Protein AF-0000000075733541 (afdb_homodimer)

Nearest PDB structures (foldseek):
  8wiw-assembly1_0  TM=8.846E-01  e=1.152E-06  Salmonella enterica subsp. enterica serovar Typhimurium str. LT2
  8uox-assembly1_E6  TM=8.821E-01  e=1.223E-06  Salmonella enterica subsp. enterica serovar Typhimurium
  1o6a-assembly1_A  TM=8.443E-01  e=2.843E-06  Thermotoga maritima
  1o6a-assembly1_B  TM=8.486E-01  e=3.405E-06  Thermotoga maritima
  3uep-assembly1_B  TM=8.310E-01  e=3.565E-05  Yersinia pseudotuberculosis

InterPro domains:
  IPR001172 Flagellar motor switch FliN/Type III secretion HrcQb [PR00956] (3-19)
  IPR001172 Flagellar motor switch FliN/Type III secretion HrcQb [PR00956] (20-36)
  IPR001172 Flagellar motor switch FliN/Type III secretion HrcQb [PR00956] (36-49)
  IPR001172 Flagellar motor switch FliN/Type III secretion HrcQb [PR00956] (49-64)
  IPR001543 Flagellar motor switch protein FliN-like, C-terminal domain [PF01052] (4-73)
  IPR036429 SpoA-like superfamily [G3DSA:2.30.330.10] (1-75)
  IPR036429 SpoA-like superfamily [SSF101801] (3-77)

Sequence (160 aa):
MPTLDKVSVDLMVVLGTTSMPIHQVLRLSRGAIIELDATEADEVKILANNMPIASGMVLVDRNRIAVEVKQMLPRSPDRRMPTLDKVSVDLMVVLGTTSMPIHQVLRLSRGAIIELDATEADEVKILANNMPIASGMVLVDRNRIAVEVKQMLPRSPDRR

Secondary structure (DSSP, 8-state):
---GGG-EEEEEEEEEEEEEEHHHHTT--TT-EEE-S--TTSPEEEEETTEEEEEEEEEEETTEEEEEEEEEPP------/---GGG-EEEEEEEEEEEEEEHHHHTT--TT-EEE-S--TTSPEEEEETTEEEEEEEEEEETTEEEEEEEEEPP------

Solvent-accessible surface area (backbone atoms only — not comparable to full-atom values): 8877 Å² total; per-residue (Å²): 123,86,51,66,77,69,38,67,39,48,35,37,33,32,62,31,38,38,74,39,39,41,66,59,60,74,62,60,43,65,69,38,74,47,70,37,70,36,37,81,84,53,64,26,40,31,21,49,77,87,34,77,44,30,30,22,44,84,39,81,53,102,64,37,35,31,31,34,30,63,40,72,46,78,75,72,74,73,87,115,124,84,51,68,76,69,39,65,39,48,34,38,36,32,60,30,38,39,72,41,38,41,67,59,60,73,62,60,43,67,70,38,75,46,71,38,70,34,39,80,84,52,63,27,40,31,21,50,76,86,35,77,43,29,31,22,43,84,40,78,54,96,70,36,34,31,32,34,30,63,40,72,46,76,76,73,74,71,85,113

Radius of gyration: 16.92 Å; Cα contacts (8 Å, |Δi|>4): 351; chains: 2; bounding box: 42×42×33 Å

Foldseek 3Di:
DPDPVPDDWDKDKAQFDDDDDPVVVVPDDPPDDDDGPDDLPDWIFMATVNHTFFTWHWDDDPHDIDTDTDGTDDDPPPPD/DPDPVPDDWDKDKAQFDDDDDPVVVVPDDPPDDDDGPDDLPDWIFMATVNHTFFTWHWDDDDPDIDTDTDGTDDDPPPPD

Structure (mmCIF, N/CA/C/O backbone):
data_AF-0000000075733541-model_v1
#
loop_
_entity.id
_entity.ty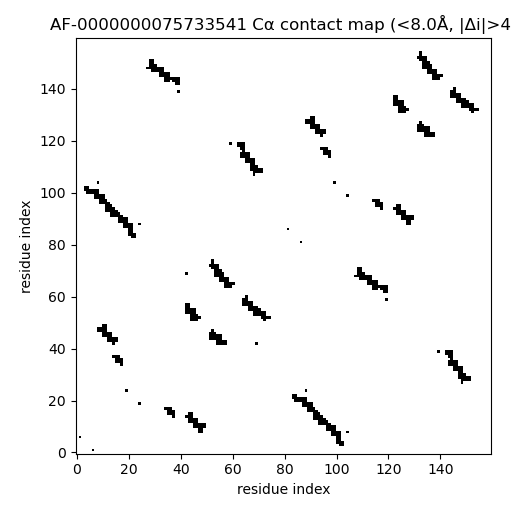pe
_entity.pdbx_description
1 polymer 'FliM/FliN family flagellar motor switch protein'
#
loop_
_atom_site.group_PDB
_atom_site.id
_atom_site.type_symbol
_atom_site.label_atom_id
_atom_site.label_alt_id
_atom_site.label_comp_id
_atom_site.label_asym_id
_atom_site.label_entity_id
_atom_site.label_seq_id
_atom_site.pdbx_PDB_ins_code
_atom_site.Cartn_x
_atom_site.Cartn_y
_atom_site.Cartn_z
_atom_site.occupancy
_atom_site.B_iso_or_equiv
_atom_site.auth_seq_id
_atom_site.auth_comp_id
_atom_site.auth_asym_id
_atom_site.auth_atom_id
_atom_site.pdbx_PDB_model_num
ATOM 1 N N . MET A 1 1 ? -21.906 -19.297 -15.953 1 53.12 1 MET A N 1
ATOM 2 C CA . MET A 1 1 ? -21.438 -19.031 -14.594 1 53.12 1 MET A CA 1
ATOM 3 C C . MET A 1 1 ? -19.922 -18.812 -14.578 1 53.12 1 MET A C 1
ATOM 5 O O . MET A 1 1 ? -19.156 -19.641 -15.078 1 53.12 1 MET A O 1
ATOM 9 N N . PRO A 1 2 ? -19.5 -17.578 -14.344 1 61.38 2 PRO A N 1
ATOM 10 C CA . PRO A 1 2 ? -18.031 -17.516 -14.398 1 61.38 2 PRO A CA 1
ATOM 11 C C . PRO A 1 2 ? -17.359 -18.516 -13.469 1 61.38 2 PRO A C 1
ATOM 13 O O . PRO A 1 2 ? -17.812 -18.719 -12.336 1 61.38 2 PRO A O 1
ATOM 16 N N . THR A 1 3 ? -16.75 -19.484 -14.023 1 70.62 3 THR A N 1
ATOM 17 C CA . THR A 1 3 ? -15.992 -20.422 -13.195 1 70.62 3 THR A CA 1
ATOM 18 C C . THR A 1 3 ? -14.992 -19.672 -12.312 1 70.62 3 THR A C 1
ATOM 20 O O . THR A 1 3 ? -14.547 -18.578 -12.656 1 70.62 3 THR A O 1
ATOM 23 N N . LEU A 1 4 ? -14.977 -20 -11.016 1 69.31 4 LEU A N 1
ATOM 24 C CA . LEU A 1 4 ? -14.07 -19.453 -10.008 1 69.31 4 LEU A CA 1
ATOM 25 C C . LEU A 1 4 ? -12.719 -19.109 -10.625 1 69.31 4 LEU A C 1
ATOM 27 O O . LEU A 1 4 ? -12.055 -18.172 -10.18 1 69.31 4 LEU A O 1
ATOM 31 N N . ASP A 1 5 ? -12.5 -19.844 -11.742 1 73 5 ASP A N 1
ATOM 32 C CA . ASP A 1 5 ? -11.188 -19.703 -12.375 1 73 5 ASP A CA 1
ATOM 33 C C . ASP A 1 5 ? -11.086 -18.375 -13.133 1 73 5 ASP A C 1
ATOM 35 O O . ASP A 1 5 ? -10 -17.969 -13.539 1 73 5 ASP A O 1
ATOM 39 N N . LYS A 1 6 ? -12.273 -17.703 -13.172 1 84.19 6 LYS A N 1
ATOM 40 C CA . LYS A 1 6 ? -12.273 -16.453 -13.938 1 84.19 6 LYS A CA 1
ATOM 41 C C . LYS A 1 6 ? -12.281 -15.25 -13.008 1 84.19 6 LYS A C 1
ATOM 43 O O . LYS A 1 6 ? -12.188 -14.109 -13.461 1 84.19 6 LYS A O 1
ATOM 48 N N . VAL A 1 7 ? -12.375 -15.688 -11.734 1 92.88 7 VAL A N 1
ATOM 49 C CA . VAL A 1 7 ? -12.453 -14.594 -10.766 1 92.88 7 VAL A CA 1
ATOM 50 C C . VAL A 1 7 ? -11.047 -14.078 -10.461 1 92.88 7 VAL A C 1
ATOM 52 O O . VAL A 1 7 ? -10.141 -14.859 -10.164 1 92.88 7 VAL A O 1
ATOM 55 N N . SER A 1 8 ? -10.852 -12.805 -10.68 1 95.94 8 SER A N 1
ATOM 56 C CA . SER A 1 8 ? -9.57 -12.195 -10.344 1 95.94 8 SER A CA 1
ATOM 57 C C . SER A 1 8 ? -9.641 -11.469 -9 1 95.94 8 SER A C 1
ATOM 59 O O . SER A 1 8 ? -10.672 -10.891 -8.656 1 95.94 8 SER A O 1
ATOM 61 N N . VAL A 1 9 ? -8.633 -11.555 -8.273 1 96.5 9 VAL A N 1
ATOM 62 C CA . VAL A 1 9 ? -8.516 -10.883 -6.988 1 96.5 9 VAL A CA 1
ATOM 63 C C . VAL A 1 9 ? -7.535 -9.711 -7.105 1 96.5 9 VAL A C 1
ATOM 65 O O . VAL A 1 9 ? -6.457 -9.859 -7.684 1 96.5 9 VAL A O 1
ATOM 68 N N . ASP A 1 10 ? -7.883 -8.586 -6.641 1 96.75 10 ASP A N 1
ATOM 69 C CA . ASP A 1 10 ? -6.992 -7.434 -6.637 1 96.75 10 ASP A CA 1
ATOM 70 C C . ASP A 1 10 ? -6.082 -7.445 -5.41 1 96.75 10 ASP A C 1
ATOM 72 O O . ASP A 1 10 ? -6.562 -7.441 -4.277 1 96.75 10 ASP A O 1
ATOM 76 N N . LEU A 1 11 ? -4.805 -7.496 -5.73 1 97.69 11 LEU A N 1
ATOM 77 C CA . LEU A 1 11 ? -3.838 -7.445 -4.641 1 97.69 11 LEU A CA 1
ATOM 78 C C . LEU A 1 11 ? -3.213 -6.059 -4.535 1 97.69 11 LEU A C 1
ATOM 80 O O . LEU A 1 11 ? -2.916 -5.426 -5.551 1 97.69 11 LEU A O 1
ATOM 84 N N . MET A 1 12 ? -2.971 -5.625 -3.303 1 97.19 12 MET A N 1
ATOM 85 C CA . MET A 1 12 ? -2.258 -4.387 -3.012 1 97.19 12 MET A CA 1
ATOM 86 C C . MET A 1 12 ? -1.132 -4.625 -2.012 1 97.19 12 MET A C 1
ATOM 88 O O . MET A 1 12 ? -1.328 -5.305 -1.001 1 97.19 12 MET A O 1
ATOM 92 N N . VAL A 1 13 ? 0.005 -4.094 -2.357 1 97.75 13 VAL A N 1
ATOM 93 C CA . VAL A 1 13 ? 1.116 -4.152 -1.414 1 97.75 13 VAL A CA 1
ATOM 94 C C . VAL A 1 13 ? 1.307 -2.787 -0.756 1 97.75 13 VAL A C 1
ATOM 96 O O . VAL A 1 13 ? 1.622 -1.804 -1.431 1 97.75 13 VAL A O 1
ATOM 99 N N . VAL A 1 14 ? 1.071 -2.768 0.563 1 97.44 14 VAL A N 1
ATOM 100 C CA . VAL A 1 14 ? 1.07 -1.527 1.331 1 97.44 14 VAL A CA 1
ATOM 101 C C . VAL A 1 14 ? 2.383 -1.394 2.1 1 97.44 14 VAL A C 1
ATOM 103 O O . VAL A 1 14 ? 2.715 -2.248 2.926 1 97.44 14 VAL A O 1
ATOM 106 N N . LEU A 1 15 ? 3.123 -0.389 1.837 1 95.88 15 LEU A N 1
ATOM 107 C CA . LEU A 1 15 ? 4.414 -0.132 2.469 1 95.88 15 LEU A CA 1
ATOM 108 C C . LEU A 1 15 ? 4.234 0.274 3.928 1 95.88 15 LEU A C 1
ATOM 110 O O . LEU A 1 15 ? 5 -0.149 4.793 1 95.88 15 LEU A O 1
ATOM 114 N N . GLY A 1 16 ? 3.172 1.14 4.055 1 95.75 16 GLY A N 1
ATOM 115 C CA . GLY A 1 16 ? 2.893 1.615 5.402 1 95.75 16 GLY A CA 1
ATOM 116 C C . GLY A 1 16 ? 1.611 2.42 5.496 1 95.75 16 GLY A C 1
ATOM 117 O O . GLY A 1 16 ? 1.021 2.781 4.477 1 95.75 16 GLY A O 1
ATOM 118 N N . THR A 1 17 ? 1.25 2.584 6.766 1 95.38 17 THR A N 1
ATOM 119 C CA . THR A 1 17 ? 0.046 3.357 7.051 1 95.38 17 THR A CA 1
ATOM 120 C C . THR A 1 17 ? 0.313 4.395 8.141 1 95.38 17 THR A C 1
ATOM 122 O O . THR A 1 17 ? 1.323 4.316 8.836 1 95.38 17 THR A O 1
ATOM 125 N N . THR A 1 18 ? -0.443 5.406 8.094 1 96.75 18 THR A N 1
ATOM 126 C CA . THR A 1 18 ? -0.452 6.387 9.18 1 96.75 18 THR A CA 1
ATOM 127 C C . THR A 1 18 ? -1.838 7.008 9.328 1 96.75 18 THR A C 1
ATOM 129 O O . THR A 1 18 ? -2.721 6.785 8.5 1 96.75 18 THR A O 1
ATOM 132 N N . SER A 1 19 ? -2.051 7.66 10.453 1 96.31 19 SER A N 1
ATOM 133 C CA . SER A 1 19 ? -3.264 8.43 10.703 1 96.31 19 SER A CA 1
ATOM 134 C C . SER A 1 19 ? -2.943 9.906 10.93 1 96.31 19 SER A C 1
ATOM 136 O O . SER A 1 19 ? -1.965 10.234 11.602 1 96.31 19 SER A O 1
ATOM 138 N N . MET A 1 20 ? -3.711 10.602 10.273 1 94.12 20 MET A N 1
ATOM 139 C CA . MET A 1 20 ? -3.49 12.039 10.383 1 94.12 20 MET A CA 1
ATOM 140 C C . MET A 1 20 ? -4.812 12.781 10.539 1 94.12 20 MET A C 1
ATOM 142 O O . MET A 1 20 ? -5.836 12.359 9.992 1 94.12 20 MET A O 1
ATOM 146 N N . PRO A 1 21 ? -4.781 13.867 11.25 1 94.75 21 PRO A N 1
ATOM 147 C CA . PRO A 1 21 ? -5.996 14.688 11.328 1 94.75 21 PRO A CA 1
ATOM 148 C C . PRO A 1 21 ? -6.449 15.203 9.969 1 94.75 21 PRO A C 1
ATOM 150 O O . PRO A 1 21 ? -5.617 15.523 9.117 1 94.75 21 PRO A O 1
ATOM 153 N N . ILE A 1 22 ? -7.723 15.297 9.898 1 94.31 22 ILE A N 1
ATOM 154 C CA . ILE A 1 22 ? -8.305 15.648 8.609 1 94.31 22 ILE A CA 1
ATOM 155 C C . ILE A 1 22 ? -7.781 17.016 8.164 1 94.31 22 ILE A C 1
ATOM 157 O O . ILE A 1 22 ? -7.574 17.25 6.969 1 94.31 22 ILE A O 1
ATOM 161 N N . HIS A 1 23 ? -7.52 17.875 9.047 1 93.5 23 HIS A N 1
ATOM 162 C CA . HIS A 1 23 ? -7.07 19.219 8.656 1 93.5 23 HIS A CA 1
ATOM 163 C C . HIS A 1 23 ? -5.66 19.172 8.078 1 93.5 23 HIS A C 1
ATOM 165 O O . HIS A 1 23 ? -5.289 20.031 7.277 1 93.5 23 HIS A O 1
ATOM 171 N N . GLN A 1 24 ? -4.836 18.219 8.516 1 94.44 24 GLN A N 1
ATOM 172 C CA . GLN A 1 24 ? -3.508 18.031 7.934 1 94.44 24 GLN A CA 1
ATOM 173 C C . GLN A 1 24 ? -3.594 17.438 6.535 1 94.44 24 GLN A C 1
ATOM 175 O O . GLN A 1 24 ? -2.846 17.828 5.637 1 94.44 24 GLN A O 1
ATOM 180 N N . VAL A 1 25 ? -4.562 16.562 6.359 1 95.56 25 VAL A N 1
ATOM 181 C CA . VAL A 1 25 ? -4.746 15.93 5.059 1 95.56 25 VAL A CA 1
ATOM 182 C C . VAL A 1 25 ? -5.141 16.984 4.023 1 95.56 25 VAL A C 1
ATOM 184 O O . VAL A 1 25 ? -4.656 16.953 2.889 1 95.56 25 VAL A O 1
ATOM 187 N N . LEU A 1 26 ? -5.984 17.969 4.445 1 94.06 26 LEU A N 1
ATOM 188 C CA . LEU A 1 26 ? -6.488 19.016 3.555 1 94.06 26 LEU A CA 1
ATOM 189 C C . LEU A 1 26 ? -5.363 19.953 3.119 1 94.06 26 LEU A C 1
ATOM 191 O O . LEU A 1 26 ? -5.5 20.672 2.131 1 94.06 26 LEU A O 1
ATOM 195 N N . ARG A 1 27 ? -4.262 19.859 3.859 1 95.38 27 ARG A N 1
ATOM 196 C CA . ARG A 1 27 ? -3.162 20.781 3.574 1 95.38 27 ARG A CA 1
ATOM 197 C C . ARG A 1 27 ? -2.062 20.094 2.779 1 95.38 27 ARG A C 1
ATOM 199 O O . ARG A 1 27 ? -1.074 20.719 2.396 1 95.38 27 ARG A O 1
ATOM 206 N N . LEU A 1 28 ? -2.281 18.844 2.553 1 96.62 28 LEU A N 1
ATOM 207 C CA . LEU A 1 28 ? -1.27 18.141 1.777 1 96.62 28 LEU A CA 1
ATOM 208 C C . LEU A 1 28 ? -1.144 18.734 0.378 1 96.62 28 LEU A C 1
ATOM 210 O O . LEU A 1 28 ? -2.15 19.047 -0.262 1 96.62 28 LEU A O 1
ATOM 214 N N . SER A 1 29 ? -0.008 18.891 -0.049 1 97.25 29 SER A N 1
ATOM 215 C CA . SER A 1 29 ? 0.339 19.391 -1.377 1 97.25 29 SER A CA 1
ATOM 216 C C . SER A 1 29 ? 1.696 18.859 -1.827 1 97.25 29 SER A C 1
ATOM 218 O O . SER A 1 29 ? 2.387 18.172 -1.065 1 97.25 29 SER A O 1
ATOM 220 N N . ARG A 1 30 ? 1.905 19.172 -3.051 1 97.31 30 ARG A N 1
ATOM 221 C CA . ARG A 1 30 ? 3.205 18.781 -3.576 1 97.31 30 ARG A CA 1
ATOM 222 C C . ARG A 1 30 ? 4.332 19.188 -2.635 1 97.31 30 ARG A C 1
ATOM 224 O O . ARG A 1 30 ? 4.344 20.312 -2.133 1 97.31 30 ARG A O 1
ATOM 231 N N . GLY A 1 31 ? 5.184 18.297 -2.32 1 97.25 31 GLY A N 1
ATOM 232 C CA . GLY A 1 31 ? 6.332 18.578 -1.477 1 97.25 31 GLY A CA 1
ATOM 233 C C . GLY A 1 31 ? 6.117 18.203 -0.024 1 97.25 31 GLY A C 1
ATOM 234 O O . GLY A 1 31 ? 7.07 18.125 0.752 1 97.25 31 GLY A O 1
ATOM 235 N N . ALA A 1 32 ? 4.887 17.953 0.383 1 97.31 32 ALA A N 1
ATOM 236 C CA . ALA A 1 32 ? 4.605 17.531 1.754 1 97.31 32 ALA A CA 1
ATOM 237 C C . ALA A 1 32 ? 5.27 16.203 2.068 1 97.31 32 ALA A C 1
ATOM 239 O O . ALA A 1 32 ? 5.344 15.32 1.207 1 97.31 32 ALA A O 1
ATOM 240 N N . ILE A 1 33 ? 5.719 16.078 3.332 1 97.06 33 ILE A N 1
ATOM 241 C CA . ILE A 1 33 ? 6.344 14.844 3.775 1 97.06 33 ILE A CA 1
ATOM 242 C C . ILE A 1 33 ? 5.43 14.133 4.77 1 97.06 33 ILE A C 1
ATOM 244 O O . ILE A 1 33 ? 4.973 14.734 5.742 1 97.06 33 ILE A O 1
ATOM 248 N N . ILE A 1 34 ? 5.074 12.945 4.52 1 97 34 ILE A N 1
ATOM 249 C CA . ILE A 1 34 ? 4.242 12.109 5.383 1 97 34 ILE A CA 1
ATOM 250 C C . ILE A 1 34 ? 5.086 10.984 5.973 1 97 34 ILE A C 1
ATOM 252 O O . ILE A 1 34 ? 5.605 10.133 5.242 1 97 34 ILE A O 1
ATOM 256 N N . GLU A 1 35 ? 5.199 10.961 7.242 1 95.25 35 GLU A N 1
ATOM 257 C CA . GLU A 1 35 ? 5.906 9.867 7.91 1 95.25 35 GLU A CA 1
ATOM 258 C C . GLU A 1 35 ? 4.984 8.672 8.141 1 95.25 35 GLU A C 1
ATOM 260 O O . GLU A 1 35 ? 3.873 8.828 8.648 1 95.25 35 GLU A O 1
ATOM 265 N N . LEU A 1 36 ? 5.453 7.523 7.758 1 96.31 36 LEU A N 1
ATOM 266 C CA . LEU A 1 36 ? 4.66 6.309 7.91 1 96.31 36 LEU A CA 1
ATOM 267 C C . LEU A 1 36 ? 5.012 5.594 9.211 1 96.31 36 LEU A C 1
ATOM 269 O O . LEU A 1 36 ? 6.082 5.816 9.781 1 96.31 36 LEU A O 1
ATOM 273 N N . ASP A 1 37 ? 4.031 4.816 9.625 1 92.94 37 ASP A N 1
ATOM 274 C CA . ASP A 1 37 ? 4.289 3.922 10.75 1 92.94 37 ASP A CA 1
ATOM 275 C C . ASP A 1 37 ? 4.941 2.625 10.273 1 92.94 37 ASP A C 1
ATOM 277 O O . ASP A 1 37 ? 4.324 1.56 10.32 1 92.94 37 ASP A O 1
ATOM 281 N N . ALA A 1 38 ? 6.098 2.727 9.711 1 91.12 38 ALA A N 1
ATOM 282 C CA . ALA A 1 38 ? 6.859 1.6 9.18 1 91.12 38 ALA A CA 1
ATOM 283 C C . ALA A 1 38 ? 8.352 1.912 9.156 1 91.12 38 ALA A C 1
ATOM 285 O O . ALA A 1 38 ? 8.75 3.076 9.062 1 91.12 38 ALA A O 1
ATOM 286 N N . THR A 1 39 ? 9.078 0.932 9.352 1 89 39 THR A N 1
ATOM 287 C CA . THR A 1 39 ? 10.523 1.022 9.164 1 89 39 THR A CA 1
ATOM 288 C C . THR A 1 39 ? 10.961 0.18 7.973 1 89 39 THR A C 1
ATOM 290 O O . THR A 1 39 ? 10.211 -0.668 7.488 1 89 39 THR A O 1
ATOM 293 N N . GLU A 1 40 ? 12.141 0.503 7.523 1 84.12 40 GLU A N 1
ATOM 294 C CA . GLU A 1 40 ? 12.719 -0.244 6.41 1 84.12 40 GLU A CA 1
ATOM 295 C C . GLU A 1 40 ? 12.781 -1.737 6.723 1 84.12 40 GLU A C 1
ATOM 297 O O . GLU A 1 40 ? 12.773 -2.566 5.809 1 84.12 40 GLU A O 1
ATOM 302 N N . ALA A 1 41 ? 12.844 -2.029 7.934 1 86.94 41 ALA A N 1
ATOM 303 C CA . ALA A 1 41 ? 13.016 -3.42 8.352 1 86.94 41 ALA A CA 1
ATOM 304 C C . ALA A 1 41 ? 11.672 -4.137 8.43 1 86.94 41 ALA A C 1
ATOM 306 O O . ALA A 1 41 ? 11.617 -5.367 8.516 1 86.94 41 ALA A O 1
ATOM 307 N N . ASP A 1 42 ? 10.68 -3.393 8.375 1 92.69 42 ASP A N 1
ATOM 308 C CA . ASP A 1 42 ? 9.352 -3.979 8.555 1 92.69 42 ASP A CA 1
ATOM 309 C C . ASP A 1 42 ? 8.891 -4.688 7.285 1 92.69 42 ASP A C 1
ATOM 311 O O . ASP A 1 42 ? 9.227 -4.277 6.176 1 92.69 42 ASP A O 1
ATOM 315 N N . GLU A 1 43 ? 8.172 -5.727 7.445 1 96.25 43 GLU A N 1
ATOM 316 C CA . GLU A 1 43 ? 7.496 -6.387 6.332 1 96.25 43 GLU A CA 1
ATOM 317 C C . GLU A 1 43 ? 6.32 -5.551 5.832 1 96.25 43 GLU A C 1
ATOM 319 O O . GLU A 1 43 ? 5.641 -4.891 6.621 1 96.25 43 GLU A O 1
ATOM 324 N N . VAL A 1 44 ? 6.109 -5.703 4.578 1 97 44 VAL A N 1
ATOM 325 C CA . VAL A 1 44 ? 4.973 -5 3.996 1 97 44 VAL A CA 1
ATOM 326 C C . VAL A 1 44 ? 3.703 -5.832 4.164 1 97 44 VAL A C 1
ATOM 328 O O . VAL A 1 44 ? 3.775 -7.047 4.375 1 97 44 VAL A O 1
ATOM 331 N N . LYS A 1 45 ? 2.547 -5.164 4.062 1 97.81 45 LYS A N 1
ATOM 332 C CA . LYS A 1 45 ? 1.256 -5.844 4.125 1 97.81 45 LYS A CA 1
ATOM 333 C C . LYS A 1 45 ? 0.715 -6.133 2.729 1 97.81 45 LYS A C 1
ATOM 335 O O . LYS A 1 45 ? 0.809 -5.285 1.834 1 97.81 45 LYS A O 1
ATOM 340 N N . ILE A 1 46 ? 0.248 -7.262 2.572 1 98.31 46 ILE A N 1
ATOM 341 C CA . ILE A 1 46 ? -0.4 -7.66 1.328 1 98.31 46 ILE A CA 1
ATOM 342 C C . ILE A 1 46 ? -1.909 -7.758 1.541 1 98.31 46 ILE A C 1
ATOM 344 O O . ILE A 1 46 ? -2.375 -8.539 2.377 1 98.31 46 ILE A O 1
ATOM 348 N N . LEU A 1 47 ? -2.662 -6.988 0.872 1 97.38 47 LEU A N 1
ATOM 349 C CA . LEU A 1 47 ? -4.117 -6.988 0.985 1 97.38 47 LEU A CA 1
ATOM 350 C C . LEU A 1 47 ? -4.758 -7.605 -0.252 1 97.38 47 LEU A C 1
ATOM 352 O O . LEU A 1 47 ? -4.316 -7.359 -1.376 1 97.38 47 LEU A O 1
ATOM 356 N N . ALA A 1 48 ? -5.711 -8.375 -0.08 1 96.06 48 ALA A N 1
ATOM 357 C CA . ALA A 1 48 ? -6.613 -8.867 -1.118 1 96.06 48 ALA A CA 1
ATOM 358 C C . ALA A 1 48 ? -7.996 -8.234 -0.99 1 96.06 48 ALA A C 1
ATOM 360 O O . ALA A 1 48 ? -8.672 -8.414 0.023 1 96.06 48 ALA A O 1
ATOM 361 N N . ASN A 1 49 ? -8.352 -7.527 -2.01 1 94.31 49 ASN A N 1
ATOM 362 C CA . ASN A 1 49 ? -9.609 -6.785 -1.967 1 94.31 49 ASN A CA 1
ATOM 363 C C . ASN A 1 49 ? -9.758 -6.012 -0.66 1 94.31 49 ASN A C 1
ATOM 365 O O . ASN A 1 49 ? -10.781 -6.125 0.018 1 94.31 49 ASN A O 1
ATOM 369 N N . ASN A 1 50 ? -8.703 -5.359 -0.244 1 91.75 50 ASN A N 1
ATOM 370 C CA . ASN A 1 50 ? -8.633 -4.445 0.892 1 91.75 50 ASN A CA 1
ATOM 371 C C . ASN A 1 50 ? -8.633 -5.199 2.219 1 91.75 50 ASN A C 1
ATOM 373 O O . ASN A 1 50 ? -8.758 -4.594 3.283 1 91.75 50 ASN A O 1
ATOM 377 N N . MET A 1 51 ? -8.367 -6.445 2.154 1 93.19 51 MET A N 1
ATOM 378 C CA . MET A 1 51 ? -8.25 -7.281 3.346 1 93.19 51 MET A CA 1
ATOM 379 C C . MET A 1 51 ? -6.832 -7.824 3.492 1 93.19 51 MET A C 1
ATOM 381 O O . MET A 1 51 ? -6.289 -8.414 2.559 1 93.19 51 MET A O 1
ATOM 385 N N . PRO A 1 52 ? -6.32 -7.586 4.621 1 96.62 52 PRO A N 1
ATOM 386 C CA . PRO A 1 52 ? -4.984 -8.148 4.828 1 96.62 52 PRO A CA 1
ATOM 387 C C . PRO A 1 52 ? -4.973 -9.672 4.785 1 96.62 52 PRO A C 1
ATOM 389 O O . PRO A 1 52 ? -5.773 -10.32 5.465 1 96.62 52 PRO A O 1
ATOM 392 N N . ILE A 1 53 ? -4.117 -10.242 4.02 1 97.12 53 ILE A N 1
ATOM 393 C CA . ILE A 1 53 ? -4.102 -11.703 3.916 1 97.12 53 I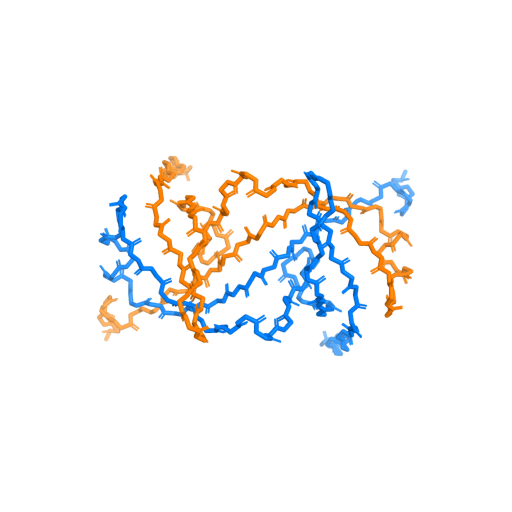LE A CA 1
ATOM 394 C C . ILE A 1 53 ? -2.693 -12.219 4.207 1 97.12 53 ILE A C 1
ATOM 396 O O . ILE A 1 53 ? -2.508 -13.414 4.461 1 97.12 53 ILE A O 1
ATOM 400 N N . ALA A 1 54 ? -1.638 -11.367 4.109 1 98.25 54 ALA A N 1
ATOM 401 C CA . ALA A 1 54 ? -0.256 -11.812 4.27 1 98.25 54 ALA A CA 1
ATOM 402 C C . ALA A 1 54 ? 0.677 -10.633 4.516 1 98.25 54 ALA A C 1
ATOM 404 O O . ALA A 1 54 ? 0.273 -9.477 4.375 1 98.25 54 ALA A O 1
ATOM 405 N N . SER A 1 55 ? 1.852 -10.906 4.945 1 98.06 55 SER A N 1
ATOM 406 C CA . SER A 1 55 ? 2.973 -9.977 4.961 1 98.06 55 SER A CA 1
ATOM 407 C C . SER A 1 55 ? 4.105 -10.453 4.059 1 98.06 55 SER A C 1
ATOM 409 O O . SER A 1 55 ? 4.168 -11.641 3.709 1 98.06 55 SER A O 1
ATOM 411 N N . GLY A 1 56 ? 4.891 -9.484 3.609 1 97.94 56 GLY A N 1
ATOM 412 C CA . GLY A 1 56 ? 5.949 -9.867 2.686 1 97.94 56 GLY A CA 1
ATOM 413 C C . GLY A 1 56 ? 7.141 -8.93 2.725 1 97.94 56 GLY A C 1
ATOM 414 O O . GLY A 1 56 ? 7.125 -7.926 3.438 1 97.94 56 GLY A O 1
ATOM 415 N N . MET A 1 57 ? 8.195 -9.289 1.926 1 96.31 57 MET A N 1
ATOM 416 C CA . MET A 1 57 ? 9.422 -8.508 1.745 1 96.31 57 MET A CA 1
ATOM 417 C C . MET A 1 57 ? 9.57 -8.062 0.295 1 96.31 57 MET A C 1
ATOM 419 O O . MET A 1 57 ? 9.367 -8.852 -0.627 1 96.31 57 MET A O 1
ATOM 423 N N . VAL A 1 58 ? 9.859 -6.84 0.188 1 94.12 58 VAL A N 1
ATOM 424 C CA . VAL A 1 58 ? 10.008 -6.273 -1.149 1 94.12 58 VAL A CA 1
ATOM 425 C C . VAL A 1 58 ? 11.344 -6.715 -1.747 1 94.12 58 VAL A C 1
ATOM 427 O O . VAL A 1 58 ? 12.391 -6.605 -1.099 1 94.12 58 VAL A O 1
ATOM 430 N N . LEU A 1 59 ? 11.18 -7.18 -3.012 1 91.94 59 LEU A N 1
ATOM 431 C CA . LEU A 1 59 ? 12.359 -7.527 -3.805 1 91.94 59 LEU A CA 1
ATOM 432 C C . LEU A 1 59 ? 12.438 -6.668 -5.062 1 91.94 59 LEU A C 1
ATOM 434 O O . LEU A 1 59 ? 11.438 -6.488 -5.762 1 91.94 59 LEU A O 1
ATOM 438 N N . VAL A 1 60 ? 13.547 -6.098 -5.262 1 87.62 60 VAL A N 1
ATOM 439 C CA . VAL A 1 60 ? 13.75 -5.336 -6.488 1 87.62 60 VAL A CA 1
ATOM 440 C C . VAL A 1 60 ? 14.766 -6.047 -7.379 1 87.62 60 VAL A C 1
ATOM 442 O O . VAL A 1 60 ? 15.883 -6.336 -6.953 1 87.62 60 VAL A O 1
ATOM 445 N N . ASP A 1 61 ? 14.234 -6.512 -8.562 1 82 61 ASP A N 1
ATOM 446 C CA . ASP A 1 61 ? 15.109 -7.137 -9.555 1 82 61 ASP A CA 1
ATOM 447 C C . ASP A 1 61 ? 15.062 -6.379 -10.883 1 82 61 ASP A C 1
ATOM 449 O O . ASP A 1 61 ? 14.008 -6.277 -11.508 1 82 61 ASP A O 1
ATOM 453 N N . ARG A 1 62 ? 16.359 -6.121 -11.438 1 74.81 62 ARG A N 1
ATOM 454 C CA . ARG A 1 62 ? 16.609 -5.449 -12.703 1 74.81 62 ARG A CA 1
ATOM 455 C C . ARG A 1 62 ? 15.602 -4.332 -12.953 1 74.81 62 ARG A C 1
ATOM 457 O O . ARG A 1 62 ? 15.984 -3.211 -13.289 1 74.81 62 ARG A O 1
ATOM 464 N N . ASN A 1 63 ? 14.5 -4.074 -12.758 1 80 63 ASN A N 1
ATOM 465 C CA . ASN A 1 63 ? 13.516 -3.021 -12.969 1 80 63 ASN A CA 1
ATOM 466 C C . ASN A 1 63 ? 12.117 -3.467 -12.547 1 80 63 ASN A C 1
ATOM 468 O O . ASN A 1 63 ? 11.125 -2.838 -12.914 1 80 63 ASN A O 1
ATOM 472 N N . ARG A 1 64 ? 12.172 -4.477 -11.844 1 86.88 64 ARG A N 1
ATOM 473 C CA . ARG A 1 64 ? 10.852 -4.945 -11.422 1 86.88 64 ARG A CA 1
ATOM 474 C C . ARG A 1 64 ? 10.75 -5.016 -9.906 1 86.88 64 ARG A C 1
ATOM 476 O O . ARG A 1 64 ? 11.75 -5.27 -9.219 1 86.88 64 ARG A O 1
ATOM 483 N N . ILE A 1 65 ? 9.594 -4.688 -9.414 1 91.81 65 ILE A N 1
ATOM 484 C CA . ILE A 1 65 ? 9.32 -4.816 -7.984 1 91.81 65 ILE A CA 1
ATOM 485 C C . ILE A 1 65 ? 8.484 -6.07 -7.734 1 91.81 65 ILE A C 1
ATOM 487 O O . ILE A 1 65 ? 7.449 -6.273 -8.375 1 91.81 65 ILE A O 1
ATOM 491 N N . ALA A 1 66 ? 8.984 -6.969 -6.949 1 95.31 66 ALA A N 1
ATOM 492 C CA . ALA A 1 66 ? 8.273 -8.164 -6.508 1 95.31 66 ALA A CA 1
ATOM 493 C C . ALA A 1 66 ? 8.234 -8.25 -4.984 1 95.31 66 ALA A C 1
ATOM 495 O O . ALA A 1 66 ? 8.984 -7.551 -4.297 1 95.31 66 ALA A O 1
ATOM 496 N N . VAL A 1 67 ? 7.309 -9 -4.492 1 97.12 67 VAL A N 1
ATOM 497 C CA . VAL A 1 67 ? 7.195 -9.234 -3.057 1 97.12 67 VAL A CA 1
ATOM 498 C C . VAL A 1 67 ? 7.246 -10.734 -2.771 1 97.12 67 VAL A C 1
ATOM 500 O O . VAL A 1 67 ? 6.574 -11.523 -3.441 1 97.12 67 VAL A O 1
ATOM 503 N N . GLU A 1 68 ? 8.094 -11.078 -1.863 1 97.75 68 GLU A N 1
ATOM 504 C CA . GLU A 1 68 ? 8.094 -12.453 -1.371 1 97.75 68 GLU A CA 1
ATOM 505 C C . GLU A 1 68 ? 7.223 -12.586 -0.125 1 97.75 68 GLU A C 1
ATOM 507 O O . GLU A 1 68 ? 7.426 -11.875 0.861 1 97.75 68 GLU A O 1
ATOM 512 N N . VAL A 1 69 ? 6.277 -13.508 -0.173 1 98.56 69 VAL A N 1
ATOM 513 C CA . VAL A 1 69 ? 5.395 -13.758 0.962 1 98.56 69 VAL A CA 1
ATOM 514 C C . VAL A 1 69 ? 6.195 -14.328 2.129 1 98.56 69 VAL A C 1
ATOM 516 O O . VAL A 1 69 ? 6.91 -15.32 1.972 1 98.56 69 VAL A O 1
ATOM 519 N N . LYS A 1 70 ? 6.066 -13.648 3.238 1 98.31 70 LYS A N 1
ATOM 520 C CA . LYS A 1 70 ? 6.777 -14.102 4.426 1 98.31 70 LYS A CA 1
ATOM 521 C C . LYS A 1 70 ? 5.844 -14.852 5.371 1 98.31 70 LYS A C 1
ATOM 523 O O . LYS A 1 70 ? 6.238 -15.852 5.984 1 98.31 70 LYS A O 1
ATOM 528 N N . GLN A 1 71 ? 4.598 -14.367 5.52 1 97.44 71 GLN A N 1
ATOM 529 C CA . GLN A 1 71 ? 3.639 -14.961 6.445 1 97.44 71 GLN A CA 1
ATOM 530 C C . GLN A 1 71 ? 2.205 -14.734 5.973 1 97.44 71 GLN A C 1
ATOM 532 O O . GLN A 1 71 ? 1.849 -13.625 5.562 1 97.44 71 GLN A O 1
ATOM 537 N N . MET A 1 72 ? 1.466 -15.766 6.043 1 97.94 72 MET A N 1
ATOM 538 C CA . MET A 1 72 ? 0.028 -15.641 5.82 1 97.94 72 MET A CA 1
ATOM 539 C C . MET A 1 72 ? -0.689 -15.242 7.105 1 97.94 72 MET A C 1
ATOM 541 O O . MET A 1 72 ? -0.349 -15.719 8.188 1 97.94 72 MET A O 1
ATOM 545 N N . LEU A 1 73 ? -1.592 -14.344 6.926 1 95.5 73 LEU A N 1
ATOM 546 C CA . LEU A 1 73 ? -2.383 -13.953 8.086 1 95.5 73 LEU A CA 1
ATOM 547 C C . LEU A 1 73 ? -3.582 -14.875 8.266 1 95.5 73 LEU A C 1
ATOM 549 O O . LEU A 1 73 ? -4.176 -15.328 7.281 1 95.5 73 LEU A O 1
ATOM 553 N N . PRO A 1 74 ? -3.875 -15.117 9.484 1 89 74 PRO A N 1
ATOM 554 C CA . PRO A 1 74 ? -5.035 -15.977 9.742 1 89 74 PRO A CA 1
ATOM 555 C C . PRO A 1 74 ? -6.344 -15.359 9.266 1 89 74 PRO A C 1
ATOM 557 O O . PRO A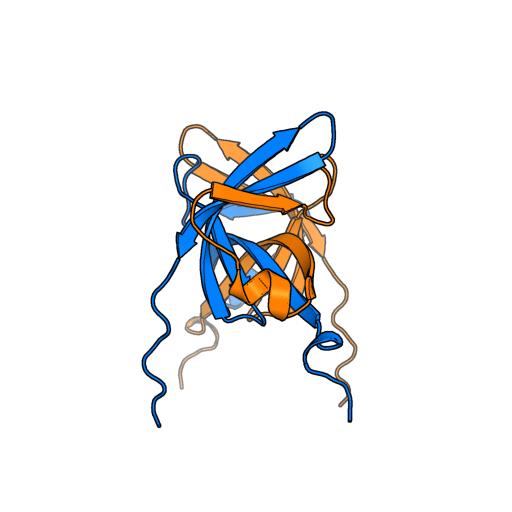 1 74 ? -6.512 -14.141 9.312 1 89 74 PRO A O 1
ATOM 560 N N . ARG A 1 75 ? -7.059 -16.156 8.547 1 79.06 75 ARG A N 1
ATOM 561 C CA . ARG A 1 75 ? -8.367 -15.688 8.109 1 79.06 75 ARG A CA 1
ATOM 562 C C . ARG A 1 75 ? -9.25 -15.352 9.305 1 79.06 75 ARG A C 1
ATOM 564 O O . ARG A 1 75 ? -9.18 -16.016 10.344 1 79.06 75 ARG A O 1
ATOM 571 N N . SER A 1 76 ? -9.602 -13.938 9.461 1 69.88 76 SER A N 1
ATOM 572 C CA . SER A 1 76 ? -10.516 -13.68 10.57 1 69.88 76 SER A CA 1
ATOM 573 C C . SER A 1 76 ? -11.664 -14.688 10.594 1 69.88 76 SER A C 1
ATOM 575 O O . SER A 1 76 ? -12.234 -15.008 9.547 1 69.88 76 SER A O 1
ATOM 577 N N . PRO A 1 77 ? -11.836 -15.383 11.664 1 60.56 77 PRO A N 1
ATOM 578 C CA . PRO A 1 77 ? -13.016 -16.25 11.719 1 60.56 77 PRO A CA 1
ATOM 579 C C . PRO A 1 77 ? -14.281 -15.547 11.227 1 60.56 77 PRO A C 1
ATOM 581 O O . PRO A 1 77 ? -14.406 -14.328 11.367 1 60.56 77 PRO A O 1
ATOM 584 N N . ASP A 1 78 ? -14.781 -15.969 10.016 1 51.25 78 ASP A N 1
ATOM 585 C CA . ASP A 1 78 ? -16.078 -15.438 9.594 1 51.25 7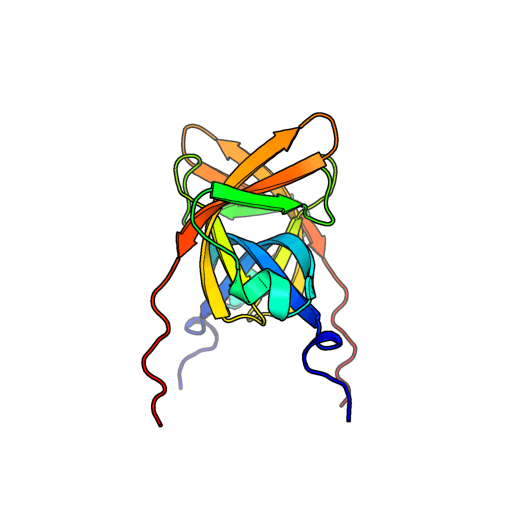8 ASP A CA 1
ATOM 586 C C . ASP A 1 78 ? -16.953 -15.094 10.797 1 51.25 78 ASP A C 1
ATOM 588 O O . ASP A 1 78 ? -17.078 -15.898 11.727 1 51.25 78 ASP A O 1
ATOM 592 N N . ARG A 1 79 ? -17.031 -13.875 11.211 1 45 79 ARG A N 1
ATOM 593 C CA . ARG A 1 79 ? -18.297 -13.719 11.914 1 45 79 ARG A CA 1
ATOM 594 C C . ARG A 1 79 ? -19.453 -14.344 11.125 1 45 79 ARG A C 1
ATOM 596 O O . ARG A 1 79 ? -19.922 -13.766 10.148 1 45 79 ARG A O 1
ATOM 603 N N . ARG A 1 80 ? -19.5 -15.531 10.805 1 34.09 80 ARG A N 1
ATOM 604 C CA . ARG A 1 80 ? -20.781 -16.172 10.57 1 34.09 80 ARG A CA 1
ATOM 605 C C . ARG A 1 80 ? -21.703 -16.031 11.781 1 34.09 80 ARG A C 1
ATOM 607 O O . ARG A 1 80 ? -21.234 -15.992 12.922 1 34.09 80 ARG A O 1
ATOM 614 N N . MET B 1 1 ? -20.094 17.359 19.625 1 53.44 1 MET B N 1
ATOM 615 C CA . MET B 1 1 ? -19.844 17.125 18.203 1 53.44 1 MET B CA 1
ATOM 616 C C . MET B 1 1 ? -18.359 17.031 17.922 1 53.44 1 MET B C 1
ATOM 618 O O . MET B 1 1 ? -17.594 17.953 18.25 1 53.44 1 MET B O 1
ATOM 622 N N . PRO B 1 2 ? -17.875 15.844 17.641 1 61.66 2 PRO B N 1
ATOM 623 C CA . PRO B 1 2 ? -16.422 15.922 17.422 1 61.66 2 PRO B CA 1
ATOM 624 C C . PRO B 1 2 ? -16.031 16.969 16.391 1 61.66 2 PRO B C 1
ATOM 626 O O . PRO B 1 2 ? -16.688 17.094 15.359 1 61.66 2 PRO B O 1
ATOM 629 N N . THR B 1 3 ? -15.398 17.984 16.797 1 71.31 3 THR B N 1
ATOM 630 C CA . THR B 1 3 ? -14.891 18.953 15.852 1 71.31 3 THR B CA 1
ATOM 631 C C . THR B 1 3 ? -14.016 18.281 14.797 1 71.31 3 THR B C 1
ATOM 633 O O . THR B 1 3 ? -13.438 17.234 15.047 1 71.31 3 THR B O 1
ATOM 636 N N . LEU B 1 4 ? -14.273 18.594 13.516 1 69.81 4 LEU B N 1
ATOM 637 C CA . LEU B 1 4 ? -13.531 18.109 12.359 1 69.81 4 LEU B CA 1
ATOM 638 C C . LEU B 1 4 ? -12.062 17.891 12.703 1 69.81 4 LEU B C 1
ATOM 640 O O . LEU B 1 4 ? -11.406 17.016 12.141 1 69.81 4 LEU B O 1
ATOM 644 N N . ASP B 1 5 ? -11.703 18.656 13.75 1 73.56 5 ASP B N 1
ATOM 645 C CA . ASP B 1 5 ? -10.289 18.625 14.117 1 73.56 5 ASP B CA 1
ATOM 646 C C . ASP B 1 5 ? -9.938 17.328 14.844 1 73.56 5 ASP B C 1
ATOM 648 O O . ASP B 1 5 ? -8.758 17.016 15.031 1 73.56 5 ASP B O 1
ATOM 652 N N . LYS B 1 6 ? -11.031 16.578 15.133 1 84.62 6 LYS B N 1
ATOM 653 C CA . LYS B 1 6 ? -10.789 15.352 15.875 1 84.62 6 LYS B CA 1
ATOM 654 C C . LYS B 1 6 ? -10.867 14.125 14.961 1 84.62 6 LYS B C 1
ATOM 656 O O . LYS B 1 6 ? -10.586 13.008 15.391 1 84.62 6 LYS B O 1
ATOM 661 N N . VAL B 1 7 ? -11.242 14.531 13.758 1 93 7 VAL B N 1
ATOM 662 C CA . VAL B 1 7 ? -11.414 13.422 12.82 1 93 7 VAL B CA 1
ATOM 663 C C . VAL B 1 7 ? -10.055 13.023 12.242 1 93 7 VAL B C 1
ATOM 665 O O . VAL B 1 7 ? -9.297 13.875 11.781 1 93 7 VAL B O 1
ATOM 668 N N . SER B 1 8 ? -9.711 11.773 12.406 1 95.94 8 SER B N 1
ATOM 669 C CA . SER B 1 8 ? -8.469 11.266 11.828 1 95.94 8 SER B CA 1
ATOM 670 C C . SER B 1 8 ? -8.734 10.531 10.516 1 95.94 8 SER B C 1
ATOM 672 O O . SER B 1 8 ? -9.75 9.859 10.367 1 95.94 8 SER B O 1
ATOM 674 N N . VAL B 1 9 ? -7.887 10.688 9.625 1 96.5 9 VAL B N 1
ATOM 675 C CA . VAL B 1 9 ? -7.953 10.008 8.328 1 96.5 9 VAL B CA 1
ATOM 676 C C . VAL B 1 9 ? -6.867 8.938 8.25 1 96.5 9 VAL B C 1
ATOM 678 O O . VAL B 1 9 ? -5.715 9.18 8.609 1 96.5 9 VAL B O 1
ATOM 681 N N . ASP B 1 10 ? -7.207 7.789 7.848 1 96.75 10 ASP B N 1
ATOM 682 C CA . ASP B 1 10 ? -6.23 6.723 7.66 1 96.75 10 ASP B CA 1
ATOM 683 C C . ASP B 1 10 ? -5.578 6.809 6.281 1 96.75 10 ASP B C 1
ATOM 685 O O . ASP B 1 10 ? -6.266 6.75 5.262 1 96.75 10 ASP B O 1
ATOM 689 N N . LEU B 1 11 ? -4.266 6.984 6.355 1 97.69 11 LEU B N 1
ATOM 690 C CA . LEU B 1 11 ? -3.523 7.008 5.098 1 97.69 11 LEU B CA 1
ATOM 691 C C . LEU B 1 11 ? -2.812 5.68 4.863 1 97.69 11 LEU B C 1
ATOM 693 O O . LEU B 1 11 ? -2.275 5.082 5.797 1 97.69 11 LEU B O 1
ATOM 697 N N . MET B 1 12 ? -2.785 5.27 3.6 1 97.19 12 MET B N 1
ATOM 698 C CA . MET B 1 12 ? -2.045 4.086 3.168 1 97.19 12 MET B CA 1
ATOM 699 C C . MET B 1 12 ? -1.154 4.41 1.972 1 97.19 12 MET B C 1
ATOM 701 O O . MET B 1 12 ? -1.596 5.059 1.022 1 97.19 12 MET B O 1
ATOM 705 N N . VAL B 1 13 ? 0.071 3.979 2.092 1 97.75 13 VAL B N 1
ATOM 706 C CA . VAL B 1 13 ? 0.976 4.125 0.958 1 97.75 13 VAL B CA 1
ATOM 707 C C . VAL B 1 13 ? 1.152 2.775 0.262 1 97.75 13 VAL B C 1
ATOM 709 O O . VAL B 1 13 ? 1.676 1.828 0.854 1 97.75 13 VAL B O 1
ATOM 712 N N . VAL B 1 14 ? 0.681 2.73 -0.997 1 97.44 14 VAL B N 1
ATOM 713 C CA . VAL B 1 14 ? 0.641 1.489 -1.763 1 97.44 14 VAL B CA 1
ATOM 714 C C . VAL B 1 14 ? 1.79 1.465 -2.768 1 97.44 14 VAL B C 1
ATOM 716 O O . VAL B 1 14 ? 1.885 2.338 -3.635 1 97.44 14 VAL B O 1
ATOM 719 N N . LEU B 1 15 ? 2.654 0.528 -2.654 1 95.88 15 LEU B N 1
ATOM 720 C CA . LEU B 1 15 ? 3.818 0.38 -3.52 1 95.88 15 LEU B CA 1
ATOM 721 C C . LEU B 1 15 ? 3.4 -0.057 -4.922 1 95.88 15 LEU B C 1
ATOM 723 O O . LEU B 1 15 ? 3.949 0.424 -5.914 1 95.88 15 LEU B O 1
ATOM 727 N N . GLY B 1 16 ? 2.42 -1.013 -4.848 1 95.81 16 GLY B N 1
ATOM 728 C CA . GLY B 1 16 ? 1.938 -1.528 -6.121 1 95.81 16 GLY B CA 1
ATOM 729 C C . GLY B 1 16 ? 0.733 -2.439 -5.977 1 95.81 16 GLY B C 1
ATOM 730 O O . GLY B 1 16 ? 0.385 -2.846 -4.867 1 95.81 16 GLY B O 1
ATOM 731 N N . THR B 1 17 ? 0.141 -2.646 -7.16 1 95.44 17 THR B N 1
ATOM 732 C CA . THR B 1 17 ? -1.023 -3.521 -7.219 1 95.44 17 THR B CA 1
ATOM 733 C C . THR B 1 17 ? -0.875 -4.543 -8.344 1 95.44 17 THR B C 1
ATOM 735 O O . THR B 1 17 ? -0.024 -4.387 -9.219 1 95.44 17 THR B O 1
ATOM 738 N N . THR B 1 18 ? -1.529 -5.613 -8.164 1 96.69 18 THR B N 1
ATOM 739 C CA . THR B 1 18 ? -1.657 -6.605 -9.227 1 96.69 18 THR B CA 1
ATOM 740 C C . THR B 1 18 ? -2.988 -7.344 -9.125 1 96.69 18 THR B C 1
ATOM 742 O O . THR B 1 18 ? -3.715 -7.188 -8.141 1 96.69 18 THR B O 1
ATOM 745 N N . SER B 1 19 ? -3.352 -8.023 -10.18 1 96.38 19 SER B N 1
ATOM 746 C CA . SER B 1 19 ? -4.52 -8.898 -10.203 1 96.38 19 SER B CA 1
ATOM 747 C C . SER B 1 19 ? -4.121 -10.344 -10.492 1 96.38 19 SER B C 1
ATOM 749 O O . SER B 1 19 ? -3.264 -10.602 -11.344 1 96.38 19 SER B O 1
ATOM 751 N N . MET B 1 20 ? -4.68 -11.102 -9.703 1 94.19 20 MET B N 1
ATOM 752 C CA . MET B 1 20 ? -4.355 -12.516 -9.836 1 94.19 20 MET B CA 1
ATOM 753 C C . MET B 1 20 ? -5.617 -13.375 -9.758 1 94.19 20 MET B C 1
ATOM 755 O O . MET B 1 20 ? -6.555 -13.039 -9.039 1 94.19 20 MET B O 1
ATOM 759 N N . PRO B 1 21 ? -5.625 -14.461 -10.484 1 94.75 21 PRO B N 1
ATOM 760 C CA . PRO B 1 21 ? -6.758 -15.375 -10.352 1 94.75 21 PRO B CA 1
ATOM 761 C C . PRO B 1 21 ? -6.898 -15.93 -8.938 1 94.75 21 PRO B C 1
ATOM 763 O O . PRO B 1 21 ? -5.895 -16.172 -8.258 1 94.75 21 PRO B O 1
ATOM 766 N N . ILE B 1 22 ? -8.109 -16.125 -8.641 1 94.31 22 ILE B N 1
ATOM 767 C CA . ILE B 1 22 ? -8.414 -16.531 -7.266 1 94.31 22 ILE B CA 1
ATOM 768 C C . ILE B 1 22 ? -7.691 -17.844 -6.941 1 94.31 22 ILE B C 1
ATOM 770 O O . ILE B 1 22 ? -7.25 -18.047 -5.812 1 94.31 22 ILE B O 1
ATOM 774 N N . HIS B 1 23 ? -7.52 -18.688 -7.855 1 93.69 23 HIS B N 1
ATOM 775 C CA . HIS B 1 23 ? -6.891 -19.969 -7.574 1 93.69 23 HIS B CA 1
ATOM 776 C C . HIS B 1 23 ? -5.402 -19.797 -7.277 1 93.69 23 HIS B C 1
ATOM 778 O O . HIS B 1 23 ? -4.809 -20.609 -6.574 1 93.69 23 HIS B O 1
ATOM 784 N N . GLN B 1 24 ? -4.77 -18.766 -7.855 1 94.44 24 GLN B N 1
ATOM 785 C CA . GLN B 1 24 ? -3.379 -18.469 -7.539 1 94.44 24 GLN B CA 1
ATOM 786 C C . GLN B 1 24 ? -3.252 -17.859 -6.141 1 94.44 24 GLN B C 1
ATOM 788 O O . GLN B 1 24 ? -2.312 -18.188 -5.41 1 94.44 24 GLN B O 1
ATOM 793 N N . VAL B 1 25 ? -4.266 -17.078 -5.793 1 95.5 25 VAL B N 1
ATOM 794 C CA . VAL B 1 25 ? -4.258 -16.453 -4.477 1 95.5 25 VAL B CA 1
ATOM 795 C C . VAL B 1 25 ? -4.359 -17.531 -3.395 1 95.5 25 VAL B C 1
ATOM 797 O O . VAL B 1 25 ? -3.668 -17.453 -2.375 1 95.5 25 VAL B O 1
ATOM 800 N N . LEU B 1 26 ? -5.152 -18.609 -3.646 1 94.12 26 LEU B N 1
ATOM 801 C CA . LEU B 1 26 ? -5.379 -19.688 -2.686 1 94.12 26 LEU B CA 1
ATOM 802 C C . LEU B 1 26 ? -4.117 -20.516 -2.48 1 94.12 26 LEU B C 1
ATOM 804 O O . LEU B 1 26 ? -3.996 -21.234 -1.49 1 94.12 26 LEU B O 1
ATOM 808 N N . ARG B 1 27 ? -3.195 -20.328 -3.43 1 95.44 27 ARG B N 1
ATOM 809 C CA . ARG B 1 27 ? -1.984 -21.141 -3.369 1 95.44 27 ARG B CA 1
ATOM 810 C C . ARG B 1 27 ? -0.821 -20.344 -2.785 1 95.44 27 ARG B C 1
ATOM 812 O O . ARG B 1 27 ? 0.272 -20.875 -2.596 1 95.44 27 ARG B O 1
ATOM 819 N N . LEU B 1 28 ? -1.098 -19.125 -2.5 1 96.69 28 LEU B N 1
ATOM 820 C CA . LEU B 1 28 ? -0.026 -18.328 -1.919 1 96.69 28 LEU B CA 1
ATOM 821 C C . LEU B 1 28 ? 0.41 -18.891 -0.573 1 96.69 28 LEU B C 1
ATOM 823 O O . LEU B 1 28 ? -0.43 -19.281 0.242 1 96.69 28 LEU B O 1
ATOM 827 N N . SER B 1 29 ? 1.617 -18.938 -0.372 1 97.38 29 SER B N 1
ATOM 828 C CA . SER B 1 29 ? 2.25 -19.391 0.864 1 97.38 29 SER B CA 1
ATOM 829 C C . SER B 1 29 ? 3.617 -18.75 1.054 1 97.38 29 SER B C 1
ATOM 831 O O . SER B 1 29 ? 4.094 -18.016 0.178 1 97.38 29 SER B O 1
ATOM 833 N N . ARG B 1 30 ? 4.082 -19.031 2.225 1 97.38 30 ARG B N 1
ATOM 834 C CA . ARG B 1 30 ? 5.418 -18.516 2.496 1 97.38 30 ARG B CA 1
ATOM 835 C C . ARG B 1 30 ? 6.375 -18.844 1.355 1 97.38 30 ARG B C 1
ATOM 837 O O . ARG B 1 30 ? 6.387 -19.969 0.854 1 97.38 30 ARG B O 1
ATOM 844 N N . GLY B 1 31 ? 7.074 -17.891 0.882 1 97.31 31 GLY B N 1
ATOM 845 C CA . GLY B 1 31 ? 8.062 -18.078 -0.167 1 97.31 31 GLY B CA 1
ATOM 846 C C . GLY B 1 31 ? 7.543 -17.734 -1.549 1 97.31 31 GLY B C 1
ATOM 847 O O . GLY B 1 31 ? 8.32 -17.578 -2.492 1 97.31 31 GLY B O 1
ATOM 848 N N . ALA B 1 32 ? 6.238 -17.594 -1.705 1 97.31 32 ALA B N 1
ATOM 849 C CA . ALA B 1 32 ? 5.664 -17.219 -2.994 1 97.31 32 ALA B CA 1
ATOM 850 C C . ALA B 1 32 ? 6.137 -15.828 -3.418 1 97.31 32 ALA B C 1
ATOM 852 O O . ALA B 1 32 ? 6.301 -14.938 -2.578 1 97.31 32 ALA B O 1
ATOM 853 N N . ILE B 1 33 ? 6.324 -15.695 -4.73 1 97.12 33 ILE B N 1
ATOM 854 C CA . ILE B 1 33 ? 6.746 -14.406 -5.277 1 97.12 33 ILE B CA 1
ATOM 855 C C . ILE B 1 33 ? 5.602 -13.781 -6.07 1 97.12 33 ILE B C 1
ATOM 857 O O . ILE B 1 33 ? 5.016 -14.43 -6.945 1 97.12 33 ILE B O 1
ATOM 861 N N . ILE B 1 34 ? 5.207 -12.609 -5.754 1 97.06 34 ILE B N 1
ATOM 862 C CA . ILE B 1 34 ? 4.16 -11.859 -6.438 1 97.06 34 ILE B CA 1
ATOM 863 C C . ILE B 1 34 ? 4.773 -10.672 -7.172 1 97.06 34 ILE B C 1
ATOM 865 O O . ILE B 1 34 ? 5.355 -9.781 -6.551 1 97.06 34 ILE B O 1
ATOM 869 N N . GLU B 1 35 ? 4.629 -10.648 -8.438 1 95.38 35 GLU B N 1
ATOM 870 C CA . GLU B 1 35 ? 5.098 -9.516 -9.227 1 95.38 35 GLU B CA 1
ATOM 871 C C . GLU B 1 35 ? 4.051 -8.406 -9.266 1 95.38 35 GLU B C 1
ATOM 873 O O . GLU B 1 35 ? 2.881 -8.656 -9.555 1 95.38 35 GLU B O 1
ATOM 878 N N . LEU B 1 36 ? 4.48 -7.219 -8.953 1 96.31 36 LEU B N 1
ATOM 879 C CA . LEU B 1 36 ? 3.574 -6.078 -8.945 1 96.31 36 LEU B CA 1
ATOM 880 C C . LEU B 1 36 ? 3.609 -5.34 -10.281 1 96.31 36 LEU B C 1
ATOM 882 O O . LEU B 1 36 ? 4.566 -5.477 -11.039 1 96.31 36 LEU B O 1
ATOM 886 N N . ASP B 1 37 ? 2.506 -4.656 -10.492 1 93.06 37 ASP B N 1
ATOM 887 C CA . ASP B 1 37 ? 2.469 -3.75 -11.633 1 93.06 37 ASP B CA 1
ATOM 888 C C . ASP B 1 37 ? 3.088 -2.398 -11.281 1 93.06 37 ASP B C 1
ATOM 890 O O . ASP B 1 37 ? 2.381 -1.391 -11.195 1 93.06 37 ASP B O 1
ATOM 894 N N . ALA B 1 38 ? 4.336 -2.396 -10.945 1 91.31 38 ALA B N 1
ATOM 895 C CA . ALA B 1 38 ? 5.09 -1.205 -10.562 1 91.31 38 ALA B CA 1
ATOM 896 C C . ALA B 1 38 ? 6.578 -1.388 -10.828 1 91.31 38 ALA B C 1
ATOM 898 O O . ALA B 1 38 ? 7.082 -2.514 -10.828 1 91.31 38 ALA B O 1
ATOM 899 N N . THR B 1 39 ? 7.152 -0.349 -11.148 1 89.06 39 THR B N 1
ATOM 900 C CA . THR B 1 39 ? 8.609 -0.316 -11.242 1 89.06 39 THR B CA 1
ATOM 901 C C . THR B 1 39 ? 9.203 0.572 -10.156 1 89.06 39 THR B C 1
ATOM 903 O O . THR B 1 39 ? 8.492 1.354 -9.523 1 89.06 39 THR B O 1
ATOM 906 N N . GLU B 1 40 ? 10.477 0.342 -9.945 1 84.12 40 GLU B N 1
ATOM 907 C CA . GLU B 1 40 ? 11.188 1.146 -8.953 1 84.12 40 GLU B CA 1
ATOM 908 C C . GLU B 1 40 ? 11.07 2.635 -9.266 1 84.12 40 GLU B C 1
ATOM 910 O O . GLU B 1 40 ? 11.164 3.471 -8.359 1 84.12 40 GLU B O 1
ATOM 915 N N . ALA B 1 41 ? 10.859 2.936 -10.469 1 87.06 41 ALA B N 1
ATOM 916 C CA . ALA B 1 41 ? 10.828 4.332 -10.898 1 87.06 41 ALA B CA 1
ATOM 917 C C . ALA B 1 41 ? 9.43 4.926 -10.719 1 87.06 41 ALA B C 1
ATOM 919 O O . ALA B 1 41 ? 9.258 6.145 -10.781 1 87.06 41 ALA B O 1
ATOM 920 N N . ASP B 1 42 ? 8.531 4.094 -10.477 1 92.69 42 ASP B N 1
ATOM 921 C CA . ASP B 1 42 ? 7.156 4.566 -10.398 1 92.69 42 ASP B CA 1
ATOM 922 C C . ASP B 1 42 ? 6.883 5.246 -9.055 1 92.69 42 ASP B C 1
ATOM 924 O O . ASP B 1 42 ? 7.469 4.871 -8.031 1 92.69 42 ASP B O 1
ATOM 928 N N . GLU B 1 43 ? 6.066 6.223 -9.07 1 96.12 43 GLU B N 1
ATOM 929 C CA . GLU B 1 43 ? 5.562 6.828 -7.84 1 96.12 43 GLU B CA 1
ATOM 930 C C . GLU B 1 43 ? 4.582 5.902 -7.133 1 96.12 43 GLU B C 1
ATOM 932 O O . GLU B 1 43 ? 3.828 5.172 -7.781 1 96.12 43 GLU B O 1
ATOM 937 N N . VAL B 1 44 ? 4.594 6.047 -5.863 1 97 44 VAL B N 1
ATOM 938 C CA . VAL B 1 44 ? 3.65 5.254 -5.082 1 97 44 VAL B CA 1
ATOM 939 C C . VAL B 1 44 ? 2.309 5.98 -5 1 97 44 VAL B C 1
ATOM 941 O O . VAL B 1 44 ? 2.236 7.191 -5.211 1 97 44 VAL B O 1
ATOM 944 N N . LYS B 1 45 ? 1.248 5.215 -4.684 1 97.75 45 LYS B N 1
ATOM 945 C CA . LYS B 1 45 ? -0.084 5.781 -4.496 1 97.75 45 LYS B CA 1
ATOM 946 C C . LYS B 1 45 ? -0.371 6.035 -3.018 1 97.75 45 LYS B C 1
ATOM 948 O O . LYS B 1 45 ? -0.038 5.211 -2.164 1 97.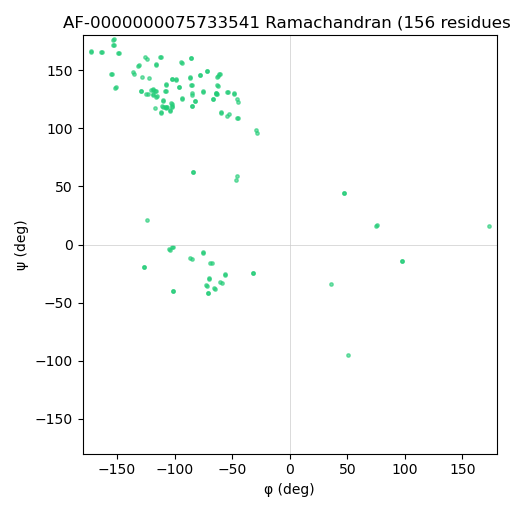75 45 LYS B O 1
ATOM 953 N N . ILE B 1 46 ? -0.892 7.121 -2.768 1 98.31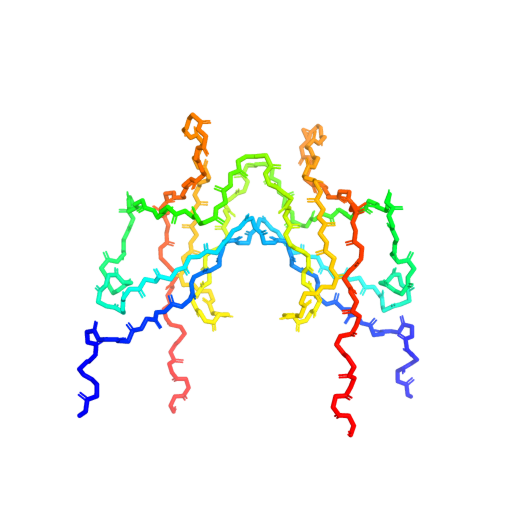 46 ILE B N 1
ATOM 954 C CA . ILE B 1 46 ? -1.325 7.477 -1.42 1 98.31 46 ILE B CA 1
ATOM 955 C C . ILE B 1 46 ? -2.85 7.441 -1.343 1 98.31 46 ILE B C 1
ATOM 957 O O . ILE B 1 46 ? -3.531 8.164 -2.072 1 98.31 46 ILE B O 1
ATOM 961 N N . LEU B 1 47 ? -3.389 6.617 -0.547 1 97.38 47 LEU B N 1
ATOM 962 C CA . LEU B 1 47 ? -4.832 6.488 -0.382 1 97.38 47 LEU B CA 1
ATOM 963 C C . LEU B 1 47 ? -5.281 7.059 0.96 1 97.38 47 LEU B C 1
ATOM 965 O O . LEU B 1 47 ? -4.609 6.859 1.977 1 97.38 47 LEU B O 1
ATOM 969 N N . ALA B 1 48 ? -6.305 7.746 0.978 1 96.06 48 ALA B N 1
ATOM 970 C CA . ALA B 1 48 ? -7.027 8.164 2.174 1 96.06 48 ALA B CA 1
ATOM 971 C C . ALA B 1 48 ? -8.344 7.406 2.311 1 96.06 48 ALA B C 1
ATOM 973 O O . ALA B 1 48 ? -9.227 7.516 1.453 1 96.06 48 ALA B O 1
ATOM 974 N N . ASN B 1 49 ? -8.43 6.668 3.375 1 94.44 49 ASN B N 1
ATOM 975 C CA . ASN B 1 49 ? -9.602 5.816 3.57 1 94.44 49 ASN B CA 1
ATOM 976 C C . ASN B 1 49 ? -9.93 5.023 2.309 1 94.44 49 ASN B C 1
ATOM 978 O O . ASN B 1 49 ? -11.07 5.035 1.848 1 94.44 49 ASN B O 1
ATOM 982 N N . ASN B 1 50 ? -8.93 4.473 1.69 1 91.81 50 ASN B N 1
ATOM 983 C CA . ASN B 1 50 ? -9.008 3.562 0.553 1 91.81 50 ASN B CA 1
ATOM 984 C C . ASN B 1 50 ? -9.336 4.309 -0.74 1 91.81 50 ASN B C 1
ATOM 986 O O . ASN B 1 50 ? -9.617 3.686 -1.765 1 91.81 50 ASN B O 1
ATOM 990 N N . MET B 1 51 ? -9.172 5.574 -0.722 1 93.19 51 MET B N 1
ATOM 991 C CA . MET B 1 51 ? -9.352 6.41 -1.904 1 93.19 51 MET B CA 1
ATOM 992 C C . MET B 1 51 ? -8.039 7.066 -2.318 1 93.19 51 MET B C 1
ATOM 994 O O . MET B 1 51 ? -7.375 7.703 -1.502 1 93.19 51 MET B O 1
ATOM 998 N N . PRO B 1 52 ? -7.746 6.875 -3.527 1 96.56 52 PRO B N 1
ATOM 999 C CA . PRO B 1 52 ? -6.527 7.543 -3.984 1 96.56 52 PRO B CA 1
ATOM 1000 C C . PRO B 1 52 ? -6.633 9.062 -3.928 1 96.56 52 PRO B C 1
ATOM 1002 O O . PRO B 1 52 ? -7.602 9.641 -4.434 1 96.56 52 PRO B O 1
ATOM 1005 N N . ILE B 1 53 ? -5.691 9.719 -3.34 1 97.06 53 ILE B N 1
ATOM 1006 C CA . ILE B 1 53 ? -5.777 11.164 -3.23 1 97.06 53 ILE B CA 1
ATOM 1007 C C . ILE B 1 53 ? -4.5 11.805 -3.777 1 97.06 53 ILE B C 1
ATOM 1009 O O . ILE B 1 53 ? -4.469 13 -4.059 1 97.06 53 ILE B O 1
ATOM 1013 N N . ALA B 1 54 ? -3.381 11.039 -3.891 1 98.19 54 ALA B N 1
ATOM 1014 C CA . ALA B 1 54 ? -2.1 11.602 -4.312 1 98.19 54 ALA B CA 1
ATOM 1015 C C . ALA B 1 54 ? -1.129 10.508 -4.73 1 98.19 54 ALA B C 1
ATOM 1017 O O . ALA B 1 54 ? -1.393 9.32 -4.516 1 98.19 54 ALA B O 1
ATOM 1018 N N . SER B 1 55 ? -0.092 10.883 -5.379 1 98.06 55 SER B N 1
ATOM 1019 C CA . SER B 1 55 ? 1.082 10.055 -5.613 1 98.06 55 SER B CA 1
ATOM 1020 C C . SER B 1 55 ? 2.318 10.633 -4.938 1 98.06 55 SER B C 1
ATOM 1022 O O . SER B 1 55 ? 2.344 11.82 -4.594 1 98.06 55 SER B O 1
ATOM 1024 N N . GLY B 1 56 ? 3.262 9.734 -4.664 1 97.9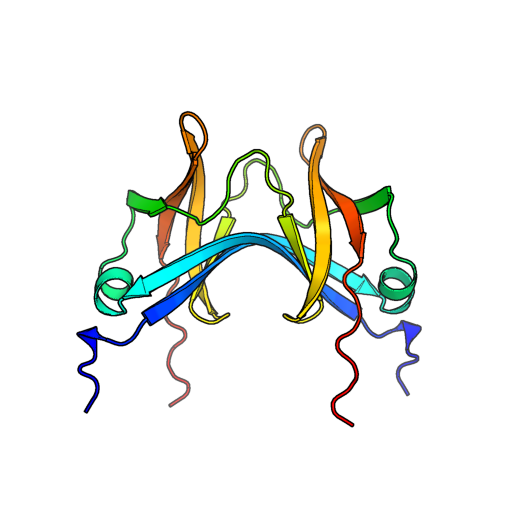4 56 GLY B N 1
ATOM 1025 C CA . GLY B 1 56 ? 4.438 10.211 -3.955 1 97.94 56 GLY B CA 1
ATOM 1026 C C . GLY B 1 56 ? 5.676 9.375 -4.219 1 97.94 56 GLY B C 1
ATOM 1027 O O . GLY B 1 56 ? 5.609 8.352 -4.906 1 97.94 56 GLY B O 1
ATOM 1028 N N . MET B 1 57 ? 6.836 9.828 -3.633 1 96.31 57 MET B N 1
ATOM 1029 C CA . MET B 1 57 ? 8.133 9.156 -3.693 1 96.31 57 MET B CA 1
ATOM 1030 C C . MET B 1 57 ? 8.586 8.727 -2.301 1 96.31 57 MET B C 1
ATOM 1032 O O . MET B 1 57 ? 8.484 9.5 -1.347 1 96.31 57 MET B O 1
ATOM 1036 N N . VAL B 1 58 ? 8.992 7.531 -2.262 1 94.06 58 VAL B N 1
ATOM 1037 C CA . VAL B 1 58 ? 9.438 6.988 -0.984 1 94.06 58 VAL B CA 1
ATOM 1038 C C . VAL B 1 58 ? 10.82 7.547 -0.645 1 94.06 58 VAL B C 1
ATOM 1040 O O . VAL B 1 58 ? 11.727 7.52 -1.478 1 94.06 58 VAL B O 1
ATOM 1043 N N . LEU B 1 59 ? 10.859 8.016 0.636 1 91.94 59 LEU B N 1
ATOM 1044 C CA . LEU B 1 59 ? 12.133 8.469 1.194 1 91.94 59 LEU B CA 1
ATOM 1045 C C . LEU B 1 59 ? 12.523 7.625 2.402 1 91.94 59 LEU B C 1
ATOM 1047 O O . LEU B 1 59 ? 11.703 7.367 3.281 1 91.94 59 LEU B O 1
ATOM 1051 N N . VAL B 1 60 ? 13.688 7.137 2.4 1 87.5 60 VAL B N 1
ATOM 1052 C CA . VAL B 1 60 ? 14.188 6.402 3.557 1 87.5 60 VAL B CA 1
ATOM 1053 C C . VAL B 1 60 ? 15.305 7.199 4.234 1 87.5 60 VAL B C 1
ATOM 1055 O O . VAL B 1 60 ? 16.281 7.574 3.592 1 87.5 60 VAL B O 1
ATOM 1058 N N . ASP B 1 61 ? 14.961 7.633 5.449 1 82.31 61 ASP B N 1
ATOM 1059 C CA . ASP B 1 61 ? 15.961 8.328 6.258 1 82.31 61 ASP B CA 1
ATOM 1060 C C . ASP B 1 61 ? 16.266 7.555 7.539 1 82.31 61 ASP B C 1
ATOM 1062 O O . ASP B 1 61 ? 15.383 7.387 8.391 1 82.31 61 ASP B O 1
ATOM 1066 N N . ARG B 1 62 ? 17.5 7.141 7.637 1 80.44 62 ARG B N 1
ATOM 1067 C CA . ARG B 1 62 ? 18 6.348 8.758 1 80.44 62 ARG B CA 1
ATOM 1068 C C . ARG B 1 62 ? 17.094 5.145 9.016 1 80.44 62 ARG B C 1
ATOM 1070 O O . ARG B 1 62 ? 17.125 4.16 8.281 1 80.44 62 ARG B O 1
ATOM 1077 N N . ASN B 1 63 ? 16.172 5.223 9.883 1 80.12 63 ASN B N 1
ATOM 1078 C CA . ASN B 1 63 ? 15.328 4.086 10.242 1 80.12 63 ASN B CA 1
ATOM 1079 C C . ASN B 1 63 ? 13.852 4.402 10.055 1 80.12 63 ASN B C 1
ATOM 1081 O O . ASN B 1 63 ? 12.992 3.721 10.609 1 80.12 63 ASN B O 1
ATOM 1085 N N . ARG B 1 64 ? 13.773 5.449 9.172 1 86.94 64 ARG B N 1
ATOM 1086 C CA . ARG B 1 64 ? 12.367 5.805 9.008 1 86.94 64 ARG B CA 1
ATOM 1087 C C . ARG B 1 64 ? 11.977 5.852 7.535 1 86.94 64 ARG B C 1
ATOM 1089 O O . ARG B 1 64 ? 12.797 6.18 6.68 1 86.94 64 ARG B O 1
ATOM 1096 N N . ILE B 1 65 ? 10.766 5.434 7.254 1 91.62 65 ILE B N 1
ATOM 1097 C CA . ILE B 1 65 ? 10.211 5.527 5.91 1 91.62 65 ILE B CA 1
ATOM 1098 C C . ILE B 1 65 ? 9.234 6.699 5.832 1 91.62 65 ILE B C 1
ATOM 1100 O O . ILE B 1 65 ? 8.336 6.824 6.668 1 91.62 65 ILE B O 1
ATOM 1104 N N . ALA B 1 66 ? 9.477 7.633 4.945 1 95.31 66 ALA B N 1
ATOM 1105 C CA . ALA B 1 66 ? 8.586 8.758 4.656 1 95.31 66 ALA B CA 1
ATOM 1106 C C . ALA B 1 66 ? 8.25 8.82 3.17 1 95.31 66 ALA B C 1
ATOM 1108 O O . ALA B 1 66 ? 8.906 8.18 2.35 1 95.31 66 ALA B O 1
ATOM 1109 N N . VAL B 1 67 ? 7.199 9.508 2.85 1 97.12 67 VAL B N 1
ATOM 1110 C CA . VAL B 1 67 ? 6.797 9.719 1.462 1 97.12 67 VAL B CA 1
ATOM 1111 C C . VAL B 1 67 ? 6.664 11.219 1.187 1 97.12 67 VAL B C 1
ATOM 1113 O O . VAL B 1 67 ? 6.066 11.953 1.979 1 97.12 67 VAL B O 1
ATOM 1116 N N . GLU B 1 68 ? 7.293 11.617 0.133 1 97.75 68 GLU B N 1
ATOM 1117 C CA . GLU B 1 68 ? 7.078 12.984 -0.336 1 97.75 68 GLU B CA 1
ATOM 1118 C C . GLU B 1 68 ? 5.98 13.039 -1.396 1 97.75 68 GLU B C 1
ATOM 1120 O O . GLU B 1 68 ? 6.051 12.336 -2.408 1 97.75 68 GLU B O 1
ATOM 1125 N N . VAL B 1 69 ? 4.992 13.875 -1.163 1 98.5 69 VAL B N 1
ATOM 1126 C CA . VAL B 1 69 ? 3.889 14.039 -2.105 1 98.5 69 VAL B CA 1
ATOM 1127 C C . VAL B 1 69 ? 4.402 14.672 -3.396 1 98.5 69 VAL B C 1
ATOM 1129 O O . VAL B 1 69 ? 5.051 15.719 -3.369 1 98.5 69 VAL B O 1
ATOM 1132 N N . LYS B 1 70 ? 4.117 13.984 -4.465 1 98.31 70 LYS B N 1
ATOM 1133 C CA . LYS B 1 70 ? 4.547 14.492 -5.762 1 98.31 70 LYS B CA 1
ATOM 1134 C C . LYS B 1 70 ? 3.391 15.156 -6.508 1 98.31 70 LYS B C 1
ATOM 1136 O O . LYS B 1 70 ? 3.574 16.172 -7.172 1 98.31 70 LYS B O 1
ATOM 1141 N N . GLN B 1 71 ? 2.189 14.539 -6.426 1 97.44 71 GLN B N 1
ATOM 1142 C CA . GLN B 1 71 ? 1.025 15.039 -7.152 1 97.44 71 GLN B CA 1
ATOM 1143 C C . GLN B 1 71 ? -0.269 14.695 -6.418 1 97.44 71 GLN B C 1
ATOM 1145 O O . GLN B 1 71 ? -0.444 13.57 -5.949 1 97.44 71 GLN B O 1
ATOM 1150 N N . MET B 1 72 ? -1.095 15.656 -6.355 1 97.94 72 MET B N 1
ATOM 1151 C CA . MET B 1 72 ? -2.449 15.422 -5.863 1 97.94 72 MET B CA 1
ATOM 1152 C C . MET B 1 72 ? -3.361 14.945 -6.988 1 97.94 72 MET B C 1
ATOM 1154 O O . MET B 1 72 ? -3.275 15.438 -8.117 1 97.94 72 MET B O 1
ATOM 1158 N N . LEU B 1 73 ? -4.133 13.984 -6.633 1 95.38 73 LEU B N 1
ATOM 1159 C CA . LEU B 1 73 ? -5.098 13.516 -7.625 1 95.38 73 LEU B CA 1
ATOM 1160 C C . LEU B 1 73 ? -6.383 14.336 -7.559 1 95.38 73 LEU B C 1
ATOM 1162 O O . LEU B 1 73 ? -6.816 14.734 -6.473 1 95.38 73 LEU B O 1
ATOM 1166 N N . PRO B 1 74 ? -6.922 14.547 -8.695 1 88.5 74 PRO B N 1
ATOM 1167 C CA . PRO B 1 74 ? -8.172 15.305 -8.719 1 88.5 74 PRO B CA 1
ATOM 1168 C C . PRO B 1 74 ? -9.32 14.586 -8.008 1 88.5 74 PRO B C 1
ATOM 1170 O O . PRO B 1 74 ?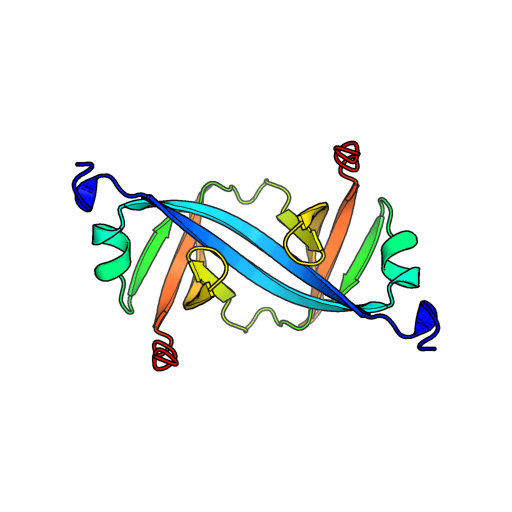 -9.383 13.352 -8.039 1 88.5 74 PRO B O 1
ATOM 1173 N N . ARG B 1 75 ? -9.945 15.312 -7.156 1 78.56 75 ARG B N 1
ATOM 1174 C CA . ARG B 1 75 ? -11.109 14.734 -6.496 1 78.56 75 ARG B CA 1
ATOM 1175 C C . ARG B 1 75 ? -12.18 14.336 -7.512 1 78.56 75 ARG B C 1
ATOM 1177 O O . ARG B 1 75 ? -12.359 15.016 -8.523 1 78.56 75 ARG B O 1
ATOM 1184 N N . SER B 1 76 ? -12.43 12.898 -7.648 1 69.25 76 SER B N 1
ATOM 1185 C CA . SER B 1 76 ? -13.516 12.578 -8.57 1 69.25 76 SER B CA 1
ATOM 1186 C C . SER B 1 76 ? -14.734 13.461 -8.32 1 69.25 76 SER B C 1
ATOM 1188 O O . SER B 1 76 ? -15.109 13.703 -7.172 1 69.25 76 SER B O 1
ATOM 1190 N N . PRO B 1 77 ? -15.211 14.141 -9.312 1 60.44 77 PRO B N 1
ATOM 1191 C CA . PRO B 1 77 ? -16.453 14.875 -9.102 1 60.44 77 PRO B CA 1
ATOM 1192 C C . PRO B 1 77 ? -17.516 14.039 -8.383 1 60.44 77 PRO B C 1
ATOM 1194 O O . PRO B 1 77 ? -17.562 12.812 -8.539 1 60.44 77 PRO B O 1
ATOM 1197 N N . ASP B 1 78 ? -17.797 14.383 -7.098 1 51.38 78 ASP B N 1
ATOM 1198 C CA . ASP B 1 78 ? -18.922 13.727 -6.426 1 51.38 78 ASP B CA 1
ATOM 1199 C C . ASP B 1 78 ? -19.984 13.297 -7.426 1 51.38 78 ASP B C 1
ATOM 1201 O O . ASP B 1 78 ? -20.422 14.094 -8.266 1 51.38 78 ASP B O 1
ATOM 1205 N N . ARG B 1 79 ? -19.984 12.086 -7.875 1 45 79 ARG B N 1
ATOM 1206 C CA . ARG B 1 79 ? -21.344 11.797 -8.344 1 45 79 ARG B CA 1
ATOM 1207 C C . ARG B 1 79 ? -22.375 12.242 -7.316 1 45 79 ARG B C 1
ATOM 1209 O O . ARG B 1 79 ? -22.594 11.57 -6.309 1 45 79 ARG B O 1
ATOM 1216 N N . ARG B 1 80 ? -22.453 13.383 -6.871 1 34.59 80 ARG B N 1
ATOM 1217 C CA . ARG B 1 80 ? -23.734 13.867 -6.383 1 34.59 80 ARG B CA 1
ATOM 1218 C C . ARG B 1 80 ? -24.812 13.742 -7.453 1 34.59 80 ARG B C 1
ATOM 1220 O O . ARG B 1 80 ? -24.531 13.844 -8.648 1 34.59 80 ARG B O 1
#

Organism: Rhodopseudomonas palustris (strain ATCC BAA-98 / CGA009) (NCBI:txid258594)

pLDDT: mean 89.68, std 13.2, range [34.09, 98.56]